Protein AF-A0A0D7NND6-F1 (afdb_monomer_lite)

Structure (mmCIF, N/CA/C/O backbone):
data_AF-A0A0D7NND6-F1
#
_entry.id   AF-A0A0D7NND6-F1
#
loop_
_atom_site.group_PDB
_atom_site.id
_atom_site.type_symbol
_atom_site.label_atom_id
_atom_site.label_alt_id
_atom_site.label_comp_id
_atom_site.label_asym_id
_atom_site.label_entity_id
_atom_site.label_seq_id
_atom_site.pdbx_PDB_ins_code
_atom_site.Cartn_x
_atom_site.Cartn_y
_atom_site.Cartn_z
_atom_site.occupancy
_atom_site.B_iso_or_equiv
_atom_site.auth_seq_id
_atom_site.auth_comp_id
_atom_site.auth_asym_id
_atom_site.auth_atom_id
_atom_site.pdbx_PDB_model_num
ATOM 1 N N . MET A 1 1 ? -1.394 -38.966 31.305 1.00 43.06 1 MET A N 1
ATOM 2 C CA . MET A 1 1 ? -2.516 -38.115 30.863 1.00 43.06 1 MET A CA 1
ATOM 3 C C . MET A 1 1 ? -1.902 -36.862 30.275 1.00 43.06 1 MET A C 1
ATOM 5 O O . MET A 1 1 ? -1.313 -36.094 31.023 1.00 43.06 1 MET A O 1
ATOM 9 N N . SER A 1 2 ? -1.907 -36.739 28.950 1.00 42.53 2 SER A N 1
ATOM 10 C CA . SER A 1 2 ? -1.331 -35.593 28.244 1.00 42.53 2 SER A CA 1
ATOM 11 C C . SER A 1 2 ? -2.325 -34.438 28.306 1.00 42.53 2 SER A C 1
ATOM 13 O O . SER A 1 2 ? -3.403 -34.530 27.722 1.00 42.53 2 SER A O 1
ATOM 15 N N . GLY A 1 3 ? -1.993 -33.393 29.065 1.00 42.38 3 GLY A N 1
ATOM 16 C CA . GLY A 1 3 ? -2.696 -32.117 29.009 1.00 42.38 3 GLY A CA 1
ATOM 17 C C . GLY A 1 3 ? -2.333 -31.448 27.693 1.00 42.38 3 GLY A C 1
ATOM 18 O O . GLY A 1 3 ? -1.174 -31.102 27.491 1.00 42.38 3 GLY A O 1
ATOM 19 N N . GLY A 1 4 ? -3.294 -31.372 26.775 1.00 43.06 4 GLY A N 1
ATOM 20 C CA . GLY A 1 4 ? -3.125 -30.632 25.534 1.00 43.06 4 GLY A CA 1
ATOM 21 C C . GLY A 1 4 ? -2.950 -29.156 25.856 1.00 43.06 4 GLY A C 1
ATOM 22 O O . GLY A 1 4 ? -3.802 -28.571 26.526 1.00 43.06 4 GLY A O 1
ATOM 23 N N . ASP A 1 5 ? -1.847 -28.578 25.392 1.00 46.66 5 ASP A N 1
ATOM 24 C CA . ASP A 1 5 ? -1.697 -27.132 25.335 1.00 46.66 5 ASP A CA 1
ATOM 25 C C . ASP A 1 5 ? -2.906 -26.549 24.591 1.00 46.66 5 ASP A C 1
ATOM 27 O O . ASP A 1 5 ? -3.251 -27.037 23.504 1.00 46.66 5 ASP A O 1
ATOM 31 N N . PRO A 1 6 ? -3.587 -25.526 25.135 1.00 49.09 6 PRO A N 1
ATOM 32 C CA . PRO A 1 6 ? -4.553 -24.789 24.352 1.00 49.09 6 PRO A CA 1
ATOM 33 C C . PRO A 1 6 ? -3.761 -24.071 23.261 1.00 49.09 6 PRO A C 1
ATOM 35 O O . PRO A 1 6 ? -3.106 -23.062 23.516 1.00 49.09 6 PRO A O 1
ATOM 38 N N . PHE A 1 7 ? -3.809 -24.595 22.036 1.00 47.12 7 PHE A N 1
ATOM 39 C CA . PHE A 1 7 ? -3.505 -23.809 20.850 1.00 47.12 7 PHE A CA 1
ATOM 40 C C . PHE A 1 7 ? -4.489 -22.640 20.844 1.00 47.12 7 PHE A C 1
ATOM 42 O O . PHE A 1 7 ? -5.621 -22.749 20.371 1.00 47.12 7 PHE A O 1
ATOM 49 N N . VAL A 1 8 ? -4.079 -21.525 21.443 1.00 47.44 8 VAL A N 1
ATOM 50 C CA . VAL A 1 8 ? -4.716 -20.237 21.228 1.00 47.44 8 VAL A CA 1
ATOM 51 C C . VAL A 1 8 ? -4.528 -19.978 19.741 1.00 47.44 8 VAL A C 1
ATOM 53 O O . VAL A 1 8 ? -3.419 -19.691 19.295 1.00 47.44 8 VAL A O 1
ATOM 56 N N . PHE A 1 9 ? -5.593 -20.150 18.959 1.00 44.69 9 PHE A N 1
ATOM 57 C CA . PHE A 1 9 ? -5.670 -19.600 17.614 1.00 44.69 9 PHE A CA 1
ATOM 58 C C . PHE A 1 9 ? -5.601 -18.083 17.771 1.00 44.69 9 PHE A C 1
ATOM 60 O O . PHE A 1 9 ? -6.617 -17.408 17.919 1.00 44.69 9 PHE A O 1
ATOM 67 N N . GLN A 1 10 ? -4.385 -17.553 17.854 1.00 54.88 10 GLN A N 1
ATOM 68 C CA . GLN A 1 10 ? -4.151 -16.127 17.801 1.00 54.88 10 GLN A CA 1
ATOM 69 C C . GLN A 1 10 ? -4.464 -15.751 16.352 1.00 54.88 10 GLN A C 1
ATOM 71 O O . GLN A 1 10 ? -3.716 -16.114 15.445 1.00 54.88 10 GLN A O 1
ATOM 76 N N . SER A 1 11 ? -5.641 -15.160 16.123 1.00 64.12 11 SER A N 1
ATOM 77 C CA . SER A 1 11 ? -6.030 -14.663 14.802 1.00 64.12 11 SER A CA 1
ATOM 78 C C . SER A 1 11 ? -4.917 -13.761 14.283 1.00 64.12 11 SER A C 1
ATOM 80 O O . SER A 1 11 ? -4.352 -12.990 15.067 1.00 64.12 11 SER A O 1
ATOM 82 N N . ASP A 1 12 ? -4.582 -13.873 12.999 1.00 71.75 12 ASP A N 1
ATOM 83 C CA . ASP A 1 12 ? -3.545 -13.035 12.409 1.00 71.75 12 ASP A CA 1
ATOM 84 C C . ASP A 1 12 ? -4.009 -11.578 12.594 1.00 71.75 12 ASP A C 1
ATOM 86 O O . ASP A 1 12 ? -5.095 -11.223 12.134 1.00 71.75 12 ASP A O 1
ATOM 90 N N . PRO A 1 13 ? -3.273 -10.724 13.331 1.00 70.56 13 PRO A N 1
ATOM 91 C CA . PRO A 1 13 ? -3.761 -9.394 13.714 1.00 70.56 13 PRO A CA 1
ATOM 92 C C . PRO A 1 13 ? -4.048 -8.498 12.498 1.00 70.56 13 PRO A C 1
ATOM 94 O O . PRO A 1 13 ? -4.739 -7.486 12.602 1.00 70.56 13 PRO A O 1
ATOM 97 N N . TYR A 1 14 ? -3.552 -8.900 11.332 1.00 74.19 14 TYR A N 1
ATOM 98 C CA . TYR A 1 14 ? -3.806 -8.273 10.051 1.00 74.19 14 TYR A CA 1
ATOM 99 C C . TYR A 1 14 ? -5.037 -8.786 9.307 1.00 74.19 14 TYR A C 1
ATOM 101 O O . TYR A 1 14 ? -5.341 -8.197 8.278 1.00 74.19 14 TYR A O 1
ATOM 109 N N . ASP A 1 15 ? -5.782 -9.787 9.788 1.00 77.94 15 ASP A N 1
ATOM 110 C CA . ASP A 1 15 ? -7.051 -10.218 9.166 1.00 77.94 15 ASP A CA 1
ATOM 111 C C . ASP A 1 15 ? -7.994 -9.019 8.931 1.00 77.94 15 ASP A C 1
ATOM 113 O O . ASP A 1 15 ? -8.703 -8.923 7.928 1.00 77.94 15 ASP A O 1
ATOM 117 N N . ILE A 1 16 ? -7.930 -8.043 9.839 1.00 79.69 16 ILE A N 1
ATOM 118 C CA . ILE A 1 16 ? -8.662 -6.779 9.781 1.00 79.69 16 ILE A CA 1
ATOM 119 C C . ILE A 1 16 ? -8.237 -5.933 8.566 1.00 79.69 16 ILE A C 1
ATOM 121 O O . ILE A 1 16 ? -9.086 -5.397 7.856 1.00 79.69 16 ILE A O 1
ATOM 125 N N . ILE A 1 17 ? -6.934 -5.829 8.302 1.00 82.31 17 ILE A N 1
ATOM 126 C CA . ILE A 1 17 ? -6.373 -5.072 7.171 1.00 82.31 17 ILE A CA 1
ATOM 127 C C . ILE A 1 17 ? -6.516 -5.861 5.863 1.00 82.31 17 ILE A C 1
ATOM 129 O O . ILE A 1 17 ? -6.818 -5.275 4.824 1.00 82.31 17 ILE A O 1
ATOM 133 N N . ASP A 1 18 ? -6.351 -7.184 5.905 1.00 82.12 18 ASP A N 1
ATOM 134 C CA . ASP A 1 18 ? -6.432 -8.080 4.749 1.00 82.12 18 ASP A CA 1
ATOM 135 C C . ASP A 1 18 ? -7.830 -8.029 4.100 1.00 82.12 18 ASP A C 1
ATOM 137 O O . ASP A 1 18 ? -7.942 -8.158 2.878 1.00 82.12 18 ASP A O 1
ATOM 141 N N . SER A 1 19 ? -8.878 -7.730 4.882 1.00 84.50 19 SER A N 1
ATOM 142 C CA . SER A 1 19 ? -10.243 -7.489 4.384 1.00 84.50 19 SER A CA 1
ATOM 143 C C . SER A 1 19 ? -10.367 -6.297 3.422 1.00 84.50 19 SER A C 1
ATOM 145 O O . SER A 1 19 ? -11.252 -6.293 2.570 1.00 84.50 19 SER A O 1
ATOM 147 N N . VAL A 1 20 ? -9.467 -5.313 3.519 1.00 87.12 20 VAL A N 1
ATOM 148 C CA . VAL A 1 20 ? -9.381 -4.153 2.614 1.00 87.12 20 VAL A CA 1
ATOM 149 C C . VAL A 1 20 ? -8.305 -4.385 1.557 1.00 87.12 20 VAL A C 1
ATOM 151 O O . VAL A 1 20 ? -8.501 -4.114 0.371 1.00 87.12 20 VAL A O 1
ATOM 154 N N . LEU A 1 21 ? -7.163 -4.930 1.979 1.00 82.19 21 LEU A N 1
ATOM 155 C CA . LEU A 1 21 ? -5.986 -5.049 1.136 1.00 82.19 21 LEU A CA 1
ATOM 156 C C . LEU A 1 21 ? -6.158 -6.085 0.021 1.00 82.19 21 LEU A C 1
ATOM 158 O O . LEU A 1 21 ? -5.761 -5.816 -1.113 1.00 82.19 21 LEU A O 1
ATOM 162 N N . ALA A 1 22 ? -6.754 -7.247 0.305 1.00 82.38 22 ALA A N 1
ATOM 163 C CA . ALA A 1 22 ? -6.933 -8.288 -0.706 1.00 82.38 22 ALA A CA 1
ATOM 164 C C . ALA A 1 22 ? -7.890 -7.854 -1.838 1.00 82.38 22 ALA A C 1
ATOM 166 O O . ALA A 1 22 ? -7.510 -8.003 -3.005 1.00 82.38 22 ALA A O 1
ATOM 167 N N . PRO A 1 23 ? -9.070 -7.254 -1.562 1.00 85.38 23 PRO A N 1
ATOM 168 C CA . PRO A 1 23 ? -9.917 -6.689 -2.614 1.00 85.38 23 PRO A CA 1
ATOM 169 C C . PRO A 1 23 ? -9.227 -5.588 -3.423 1.00 85.38 23 PRO A C 1
ATOM 171 O O . PRO A 1 23 ? -9.278 -5.616 -4.653 1.00 85.38 23 PRO A O 1
ATOM 174 N N . TRP A 1 24 ? -8.542 -4.651 -2.758 1.00 87.75 24 TRP A N 1
ATOM 175 C CA . TRP A 1 24 ? -7.834 -3.563 -3.436 1.00 87.75 24 TRP A CA 1
ATOM 176 C C . TRP A 1 24 ? -6.709 -4.089 -4.341 1.00 87.75 24 TRP A C 1
ATOM 178 O O . TRP A 1 24 ? -6.610 -3.708 -5.507 1.00 87.75 24 TRP A O 1
ATOM 188 N N . ALA A 1 25 ? -5.899 -5.030 -3.857 1.00 81.12 25 ALA A N 1
ATOM 189 C CA . ALA A 1 25 ? -4.823 -5.608 -4.652 1.00 81.12 25 ALA A CA 1
ATOM 190 C C . ALA A 1 25 ? -5.368 -6.402 -5.848 1.00 81.12 25 ALA A C 1
ATOM 192 O O . ALA A 1 25 ? -4.856 -6.269 -6.959 1.00 81.12 25 ALA A O 1
ATOM 193 N N . SER A 1 26 ? -6.459 -7.154 -5.653 1.00 81.06 26 SER A N 1
ATOM 194 C CA . SER A 1 26 ? -7.147 -7.858 -6.739 1.00 81.06 26 SER A CA 1
ATOM 195 C C . SER A 1 26 ? -7.697 -6.898 -7.797 1.00 81.06 26 SER A C 1
ATOM 197 O O . SER A 1 26 ? -7.565 -7.178 -8.987 1.00 81.06 26 SER A O 1
ATOM 199 N N . LYS A 1 27 ? -8.289 -5.766 -7.389 1.00 83.62 27 LYS A N 1
ATOM 200 C CA . LYS A 1 27 ? -8.812 -4.717 -8.286 1.00 83.62 27 LYS A CA 1
ATOM 201 C C . LYS A 1 27 ? -7.728 -4.150 -9.205 1.00 83.62 27 LYS A C 1
ATOM 203 O O . LYS A 1 27 ? -8.019 -3.815 -10.350 1.00 83.62 27 LYS A O 1
ATOM 208 N N . HIS A 1 28 ? -6.489 -4.075 -8.720 1.00 78.19 28 HIS A N 1
ATOM 209 C CA . HIS A 1 28 ? -5.354 -3.490 -9.442 1.00 78.19 28 HIS A CA 1
ATOM 210 C C . HIS A 1 28 ? -4.366 -4.519 -10.006 1.00 78.19 28 HIS A C 1
ATOM 212 O O . HIS A 1 28 ? -3.317 -4.130 -10.510 1.00 78.19 28 HIS A O 1
ATOM 218 N N . ALA A 1 29 ? -4.687 -5.817 -9.932 1.00 71.81 29 ALA A N 1
ATOM 219 C CA . ALA A 1 29 ? -3.795 -6.916 -10.316 1.00 71.81 29 ALA A CA 1
ATOM 220 C C . ALA A 1 29 ? -2.408 -6.857 -9.635 1.00 71.81 29 ALA A C 1
ATOM 222 O O . ALA A 1 29 ? -1.391 -7.241 -10.214 1.00 71.81 29 ALA A O 1
ATOM 223 N N . ILE A 1 30 ? -2.366 -6.380 -8.390 1.00 72.62 30 ILE A N 1
ATOM 224 C CA . ILE A 1 30 ? -1.147 -6.264 -7.588 1.00 72.62 30 ILE A CA 1
ATOM 225 C C . ILE A 1 30 ? -0.980 -7.522 -6.739 1.00 72.62 30 ILE A C 1
ATOM 227 O O . ILE A 1 30 ? -1.937 -8.048 -6.166 1.00 72.62 30 ILE A O 1
ATOM 231 N N . LYS A 1 31 ? 0.257 -8.008 -6.622 1.00 66.12 31 LYS A N 1
ATOM 232 C CA . LYS A 1 31 ? 0.566 -9.156 -5.773 1.00 66.12 31 LYS A CA 1
ATOM 233 C C . LYS A 1 31 ? 0.844 -8.691 -4.344 1.00 66.12 31 LYS A C 1
ATOM 235 O O . LYS A 1 31 ? 1.822 -8.000 -4.068 1.00 66.12 31 LYS A O 1
ATOM 240 N N . VAL A 1 32 ? 0.013 -9.138 -3.410 1.00 63.16 32 VAL A N 1
ATOM 241 C CA . VAL A 1 32 ? 0.310 -9.035 -1.977 1.00 63.16 32 VAL A CA 1
ATOM 242 C C . VAL A 1 32 ? 1.214 -10.202 -1.610 1.00 63.16 32 VAL A C 1
ATOM 244 O O . VAL A 1 32 ? 0.898 -11.356 -1.907 1.00 63.16 32 VAL A O 1
ATOM 247 N N . ALA A 1 33 ? 2.353 -9.921 -0.989 1.00 59.94 33 ALA A N 1
ATOM 248 C CA . ALA A 1 33 ? 3.255 -10.960 -0.519 1.00 59.94 33 ALA A CA 1
ATOM 249 C C . ALA A 1 33 ? 3.691 -10.627 0.902 1.00 59.94 33 ALA A C 1
ATOM 251 O O . ALA A 1 33 ? 4.169 -9.533 1.165 1.00 59.94 33 ALA A O 1
ATOM 252 N N . LYS A 1 34 ? 3.563 -11.589 1.819 1.00 57.03 34 LYS A N 1
ATOM 253 C CA . LYS A 1 34 ? 4.133 -11.490 3.166 1.00 57.03 34 LYS A CA 1
ATOM 254 C C . LYS A 1 34 ? 5.631 -11.792 3.067 1.00 57.03 34 LYS A C 1
ATOM 256 O O . LYS A 1 34 ? 6.061 -12.913 3.315 1.00 57.03 34 LYS A O 1
ATOM 261 N N . LEU A 1 35 ? 6.405 -10.828 2.579 1.00 54.47 35 LEU A N 1
ATOM 262 C CA . LEU A 1 35 ? 7.855 -10.942 2.440 1.00 54.47 35 LEU A CA 1
ATOM 263 C C . LEU A 1 35 ? 8.509 -9.977 3.422 1.00 54.47 35 LEU A C 1
ATOM 265 O O . LEU A 1 35 ? 8.942 -8.906 3.018 1.00 54.47 35 LEU A O 1
ATOM 269 N N . ASP A 1 36 ? 8.541 -10.336 4.705 1.00 48.19 36 ASP A N 1
ATOM 270 C CA . ASP A 1 36 ? 9.652 -9.923 5.558 1.00 48.19 36 ASP A CA 1
ATOM 271 C C . ASP A 1 36 ? 9.809 -10.802 6.805 1.00 48.19 36 ASP A C 1
ATOM 273 O O . ASP A 1 36 ? 8.905 -11.546 7.189 1.00 48.19 36 ASP A O 1
ATOM 277 N N . ARG A 1 37 ? 10.997 -10.735 7.418 1.00 40.81 37 ARG A N 1
ATOM 278 C CA . ARG A 1 37 ? 11.404 -11.514 8.609 1.00 40.81 37 ARG A CA 1
ATOM 279 C C . ARG A 1 37 ? 10.598 -11.204 9.875 1.00 40.81 37 ARG A C 1
ATOM 281 O O . ARG A 1 37 ? 10.682 -11.957 10.844 1.00 40.81 37 ARG A O 1
ATOM 288 N N . GLU A 1 38 ? 9.837 -10.118 9.872 1.00 48.59 38 GLU A N 1
ATOM 289 C CA . GLU A 1 38 ? 8.988 -9.699 10.977 1.00 48.59 38 GLU A CA 1
ATOM 290 C C . GLU A 1 38 ? 7.533 -10.018 10.636 1.00 48.59 38 GLU A C 1
ATOM 292 O O . GLU A 1 38 ? 6.948 -9.442 9.725 1.00 48.59 38 GLU A O 1
ATOM 297 N N . TYR A 1 39 ? 6.918 -10.914 11.410 1.00 49.12 39 TYR A N 1
ATOM 298 C CA . TYR A 1 39 ? 5.493 -11.283 11.337 1.00 49.12 39 TYR A CA 1
ATOM 299 C C . TYR A 1 39 ? 4.511 -10.092 11.480 1.00 49.12 39 TYR A C 1
ATOM 301 O O . TYR A 1 39 ? 3.297 -10.283 11.445 1.00 49.12 39 TYR A O 1
ATOM 309 N N . HIS A 1 40 ? 5.024 -8.872 11.650 1.00 56.94 40 HIS A N 1
ATOM 310 C CA . HIS A 1 40 ? 4.304 -7.673 12.057 1.00 56.94 40 HIS A CA 1
ATOM 311 C C . HIS A 1 40 ? 4.120 -6.642 10.942 1.00 56.94 40 HIS A C 1
ATOM 313 O O . HIS A 1 40 ? 3.748 -5.524 11.267 1.00 56.94 40 HIS A O 1
ATOM 319 N N . VAL A 1 41 ? 4.390 -6.969 9.672 1.00 66.56 41 VAL A N 1
ATOM 320 C CA . VAL A 1 41 ? 4.228 -6.026 8.551 1.00 66.56 41 VAL A CA 1
ATOM 321 C C . VAL A 1 41 ? 3.540 -6.701 7.362 1.00 66.56 41 VAL A C 1
ATOM 323 O O . VAL A 1 41 ? 3.910 -7.804 6.954 1.00 66.56 41 VAL A O 1
ATOM 326 N N . ARG A 1 42 ? 2.533 -6.044 6.767 1.00 75.44 42 ARG A N 1
ATOM 327 C CA . ARG A 1 42 ? 1.942 -6.474 5.487 1.00 75.44 42 ARG A CA 1
ATOM 328 C C . ARG A 1 42 ? 2.557 -5.701 4.350 1.00 75.44 42 ARG A C 1
ATOM 330 O O . ARG A 1 42 ? 2.417 -4.486 4.321 1.00 75.44 42 ARG A O 1
ATOM 337 N N . SER A 1 43 ? 3.182 -6.395 3.403 1.00 74.00 43 SER A N 1
ATOM 338 C CA . SER A 1 43 ? 3.736 -5.760 2.217 1.00 74.00 43 SER A CA 1
ATOM 339 C C . SER A 1 43 ? 2.967 -6.076 0.936 1.00 74.00 43 SER A C 1
ATOM 341 O O . SER A 1 43 ? 2.498 -7.184 0.667 1.00 74.00 43 SER A O 1
ATOM 343 N N . VAL A 1 44 ? 2.839 -5.037 0.130 1.00 76.38 44 VAL A N 1
ATOM 344 C CA . VAL A 1 44 ? 2.285 -5.026 -1.212 1.00 76.38 44 VAL A CA 1
ATOM 345 C C . VAL A 1 44 ? 3.456 -4.814 -2.143 1.00 76.38 44 VAL A C 1
ATOM 347 O O . VAL A 1 44 ? 4.141 -3.798 -2.043 1.00 76.38 44 VAL A O 1
ATOM 350 N N . TRP A 1 45 ? 3.685 -5.760 -3.042 1.00 77.31 45 TRP A N 1
ATOM 351 C CA . TRP A 1 45 ? 4.798 -5.691 -3.972 1.00 77.31 45 TRP A CA 1
ATOM 352 C C . TRP A 1 45 ? 4.271 -5.414 -5.366 1.00 77.31 45 TRP A C 1
ATOM 354 O O . TRP A 1 45 ? 3.358 -6.086 -5.852 1.00 77.31 45 TRP A O 1
ATOM 364 N N . VAL A 1 46 ? 4.869 -4.423 -6.015 1.00 73.62 46 VAL A N 1
ATOM 365 C CA . VAL A 1 46 ? 4.557 -4.096 -7.398 1.00 73.62 46 VAL A CA 1
ATOM 366 C C . VAL A 1 46 ? 5.697 -4.597 -8.272 1.00 73.62 46 VAL A C 1
ATOM 368 O O . VAL A 1 46 ? 6.856 -4.216 -8.089 1.00 73.62 46 VAL A O 1
ATOM 371 N N . PHE A 1 47 ? 5.347 -5.488 -9.197 1.00 74.81 47 PHE A N 1
ATOM 372 C CA . PHE A 1 47 ? 6.272 -6.137 -10.119 1.00 74.81 47 PHE A CA 1
ATOM 373 C C . PHE A 1 47 ? 6.048 -5.614 -11.534 1.00 74.81 47 PHE A C 1
ATOM 375 O O . PHE A 1 47 ? 4.902 -5.398 -11.934 1.00 74.81 47 PHE A O 1
ATOM 382 N N . ASP A 1 48 ? 7.127 -5.414 -12.285 1.00 72.31 48 ASP A N 1
ATOM 383 C CA . ASP A 1 48 ? 7.037 -5.079 -13.706 1.00 72.31 48 ASP A CA 1
ATOM 384 C C . ASP A 1 48 ? 6.657 -6.298 -14.570 1.00 72.31 48 ASP A C 1
ATOM 386 O O . ASP A 1 48 ? 6.435 -7.409 -14.081 1.00 72.31 48 ASP A O 1
ATOM 390 N N . ARG A 1 49 ? 6.598 -6.101 -15.892 1.00 69.50 49 ARG A N 1
ATOM 391 C CA . ARG A 1 49 ? 6.285 -7.170 -16.860 1.00 69.50 49 ARG A CA 1
ATOM 392 C C . ARG A 1 49 ? 7.305 -8.306 -16.910 1.00 69.50 49 ARG A C 1
ATOM 394 O O . ARG A 1 49 ? 6.965 -9.387 -17.385 1.00 69.50 49 ARG A O 1
ATOM 401 N N . LEU A 1 50 ? 8.539 -8.056 -16.481 1.00 72.69 50 LEU A N 1
ATOM 402 C CA . LEU A 1 50 ? 9.603 -9.056 -16.409 1.00 72.69 50 LEU A CA 1
ATOM 403 C C . LEU A 1 5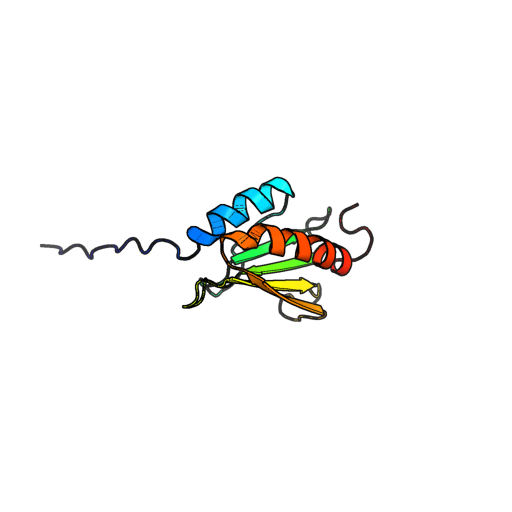0 ? 9.547 -9.841 -15.090 1.00 72.69 50 LEU A C 1
ATOM 405 O O . LEU A 1 50 ? 10.210 -10.867 -14.961 1.00 72.69 50 LEU A O 1
ATOM 409 N N . GLY A 1 51 ? 8.706 -9.404 -14.148 1.00 71.38 51 GLY A N 1
ATOM 410 C CA . GLY A 1 51 ? 8.579 -9.987 -12.821 1.00 71.38 51 GLY A CA 1
ATOM 411 C C . GLY A 1 51 ? 9.567 -9.407 -11.811 1.00 71.38 51 GLY A C 1
ATOM 412 O O . GLY A 1 51 ? 9.680 -9.957 -10.715 1.00 71.38 51 GLY A O 1
ATOM 413 N N . ASP A 1 52 ? 10.254 -8.308 -12.138 1.00 75.25 52 ASP A N 1
ATOM 414 C CA . ASP A 1 52 ? 11.163 -7.629 -11.218 1.00 75.25 52 ASP A CA 1
ATOM 415 C C . ASP A 1 52 ? 10.367 -6.753 -10.247 1.00 75.25 52 ASP A C 1
ATOM 417 O O . ASP A 1 52 ? 9.477 -6.000 -10.648 1.00 75.25 52 ASP A O 1
ATOM 421 N N . ALA A 1 53 ? 10.694 -6.817 -8.955 1.00 74.75 53 ALA A N 1
ATOM 422 C CA . ALA A 1 53 ? 10.107 -5.933 -7.952 1.00 74.75 53 ALA A CA 1
ATOM 423 C C . ALA A 1 53 ? 10.600 -4.491 -8.161 1.00 74.75 53 ALA A C 1
ATOM 425 O O . ALA A 1 53 ? 11.806 -4.242 -8.164 1.00 74.75 53 ALA A O 1
ATOM 426 N N . ARG A 1 54 ? 9.675 -3.537 -8.316 1.00 71.31 54 ARG A N 1
ATOM 427 C CA . ARG A 1 54 ? 9.998 -2.122 -8.587 1.00 71.31 54 ARG A CA 1
ATOM 428 C C . ARG A 1 54 ? 9.594 -1.172 -7.465 1.00 71.31 54 ARG A C 1
ATOM 430 O O . ARG A 1 54 ? 10.269 -0.173 -7.230 1.00 71.31 54 ARG A O 1
ATOM 437 N N . ALA A 1 55 ? 8.532 -1.502 -6.740 1.00 73.62 55 ALA A N 1
ATOM 438 C CA . ALA A 1 55 ? 8.094 -0.734 -5.585 1.00 73.62 55 ALA A CA 1
ATOM 439 C C . ALA A 1 55 ? 7.428 -1.623 -4.540 1.00 73.62 55 ALA A C 1
ATOM 441 O O . ALA A 1 55 ? 6.991 -2.745 -4.824 1.00 73.62 55 ALA A O 1
ATOM 442 N N . GLN A 1 56 ? 7.327 -1.084 -3.330 1.00 78.75 56 GLN A N 1
ATOM 443 C CA . GLN A 1 56 ? 6.671 -1.733 -2.210 1.00 78.75 56 GLN A CA 1
ATOM 444 C C . GLN A 1 56 ? 5.814 -0.717 -1.456 1.00 78.75 56 GLN A C 1
ATOM 446 O O . GLN A 1 56 ? 6.210 0.433 -1.266 1.00 78.75 56 GLN A O 1
ATOM 451 N N . MET A 1 57 ? 4.645 -1.153 -0.996 1.00 84.38 57 MET A N 1
ATOM 452 C CA . MET A 1 57 ? 3.9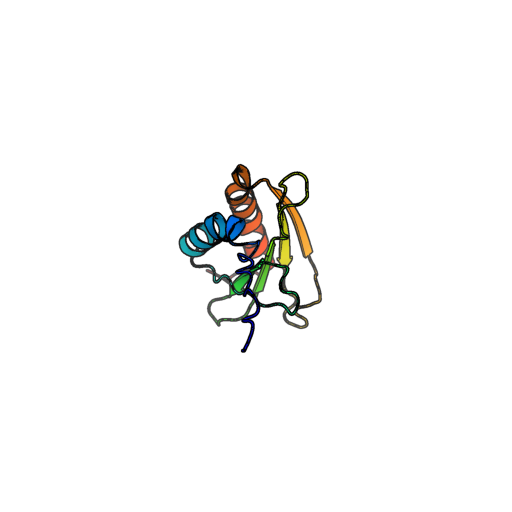73 -0.506 0.128 1.00 84.38 57 MET A CA 1
ATOM 453 C C . MET A 1 57 ? 3.969 -1.453 1.310 1.00 84.38 57 MET A C 1
ATOM 455 O O . MET A 1 57 ? 3.818 -2.660 1.123 1.00 84.38 57 MET A O 1
ATOM 459 N N . TRP A 1 58 ? 4.092 -0.929 2.518 1.00 84.44 58 TRP A N 1
ATOM 460 C CA . TRP A 1 58 ? 3.884 -1.704 3.721 1.00 84.44 58 TRP A CA 1
ATOM 461 C C . TRP A 1 58 ? 2.891 -1.046 4.663 1.00 84.44 58 TRP A C 1
ATOM 463 O O . TRP A 1 58 ? 2.788 0.175 4.743 1.00 84.44 58 TRP A O 1
ATOM 473 N N . LEU A 1 59 ? 2.116 -1.889 5.332 1.00 86.31 59 LEU A N 1
ATOM 474 C CA . LEU A 1 59 ? 1.075 -1.499 6.259 1.00 86.31 59 LEU A CA 1
ATOM 475 C C . LEU A 1 59 ? 1.466 -2.018 7.636 1.00 86.31 59 LEU A C 1
ATOM 477 O O . LEU A 1 59 ? 1.651 -3.225 7.817 1.00 86.31 59 LEU A O 1
ATOM 481 N N . GLU A 1 60 ? 1.583 -1.113 8.595 1.00 86.38 60 GLU A N 1
ATOM 482 C CA . GLU A 1 60 ? 1.730 -1.443 10.012 1.00 86.38 60 GLU A CA 1
ATOM 483 C C . GLU A 1 60 ? 0.367 -1.824 10.606 1.00 86.38 60 GLU A C 1
ATOM 485 O O . GLU A 1 60 ? -0.683 -1.483 10.061 1.00 86.38 60 GLU A O 1
ATOM 490 N N . LEU A 1 61 ? 0.358 -2.560 11.718 1.00 82.81 61 LEU A N 1
ATOM 491 C CA . LEU A 1 61 ? -0.889 -2.854 12.423 1.00 82.81 61 LEU A CA 1
ATOM 492 C C . LEU A 1 61 ? -1.560 -1.566 12.918 1.00 82.81 61 LEU A C 1
ATOM 494 O O . LEU A 1 61 ? -0.863 -0.584 13.190 1.00 82.81 61 LEU A O 1
ATOM 498 N N . PRO A 1 62 ? -2.895 -1.569 13.101 1.00 85.81 62 PRO A N 1
ATOM 499 C CA . PRO A 1 62 ? -3.572 -0.443 13.716 1.00 85.81 62 PRO A CA 1
ATOM 500 C C . PRO A 1 62 ? -2.977 -0.157 15.101 1.00 85.81 62 PRO A C 1
ATOM 502 O O . PRO A 1 62 ? -2.850 -1.062 15.931 1.00 85.81 62 PRO A O 1
ATOM 505 N N . ASN A 1 63 ? -2.618 1.097 15.360 1.00 87.44 63 ASN A N 1
ATOM 506 C CA . ASN A 1 63 ? -2.159 1.540 16.672 1.00 87.44 63 ASN A CA 1
ATOM 507 C C . ASN A 1 63 ? -3.320 1.566 17.693 1.00 87.44 63 ASN A C 1
ATOM 509 O O . ASN A 1 63 ? -4.463 1.222 17.387 1.00 87.44 63 ASN A O 1
ATOM 513 N N . ALA A 1 64 ? -3.054 2.015 18.924 1.00 86.00 64 ALA A N 1
ATOM 514 C CA . ALA A 1 64 ? -4.074 2.099 19.976 1.00 86.00 64 ALA A CA 1
ATOM 515 C C . ALA A 1 64 ? -5.252 3.041 19.636 1.00 86.00 64 ALA A C 1
ATOM 517 O O . ALA A 1 64 ? -6.302 2.967 20.271 1.00 86.00 64 ALA A O 1
ATOM 518 N N . GLN A 1 65 ? -5.083 3.922 18.648 1.00 87.88 65 GLN A N 1
ATOM 519 C CA . GLN A 1 65 ? -6.097 4.839 18.128 1.00 87.88 65 GLN A CA 1
ATOM 520 C C . GLN A 1 65 ? -6.844 4.259 16.912 1.00 87.88 65 GLN A C 1
ATOM 522 O O . GLN A 1 65 ? -7.756 4.899 16.394 1.00 87.88 65 GLN A O 1
ATOM 527 N N . GLY A 1 66 ? -6.493 3.047 16.469 1.00 87.38 66 GLY A N 1
ATOM 528 C CA . GLY A 1 66 ? -7.070 2.399 15.292 1.00 87.38 66 GLY A CA 1
ATOM 529 C C . GLY A 1 66 ? -6.512 2.913 13.962 1.00 87.38 66 GLY A C 1
ATOM 530 O O . GLY A 1 66 ? -7.123 2.671 12.920 1.00 87.38 66 GLY A O 1
ATOM 531 N N . GLU A 1 67 ? -5.380 3.621 13.983 1.00 91.88 67 GLU A N 1
ATOM 532 C CA . GLU A 1 67 ? -4.722 4.121 12.776 1.00 91.88 67 GLU A CA 1
ATOM 533 C C . GLU A 1 67 ? -3.689 3.120 12.256 1.00 91.88 67 GLU A C 1
ATOM 535 O O . GLU A 1 67 ? -2.826 2.655 12.996 1.00 91.88 67 GLU A O 1
ATOM 540 N N . VAL A 1 68 ? -3.762 2.836 10.965 1.00 89.94 68 VAL A N 1
ATOM 541 C CA . VAL A 1 68 ? -2.813 2.068 10.165 1.00 89.94 68 VAL A CA 1
ATOM 542 C C . VAL A 1 68 ? -1.823 3.038 9.529 1.00 89.94 68 VAL A C 1
ATOM 544 O O . VAL A 1 68 ? -2.227 3.957 8.808 1.00 89.94 68 VAL A O 1
ATOM 547 N N . THR A 1 69 ? -0.530 2.820 9.753 1.00 91.25 69 THR A N 1
ATOM 548 C CA . THR A 1 69 ? 0.524 3.495 8.989 1.00 91.25 69 THR A CA 1
ATOM 549 C C . THR A 1 69 ? 0.696 2.775 7.656 1.00 91.25 69 THR A C 1
ATOM 551 O O . THR A 1 69 ? 0.963 1.573 7.629 1.00 91.25 69 THR A O 1
ATOM 554 N N . VAL A 1 70 ? 0.552 3.500 6.550 1.00 90.62 70 VAL A N 1
ATOM 555 C CA . VAL A 1 70 ? 0.847 3.019 5.199 1.00 90.62 70 VAL A CA 1
ATOM 556 C C . VAL A 1 70 ? 2.086 3.740 4.709 1.00 90.62 70 VAL A C 1
ATOM 558 O O . VAL A 1 70 ? 2.106 4.969 4.618 1.00 90.62 70 VAL A O 1
ATOM 561 N N . ILE A 1 71 ? 3.120 2.978 4.383 1.00 88.44 71 ILE A N 1
ATOM 562 C CA . ILE A 1 71 ? 4.372 3.520 3.876 1.00 88.44 71 ILE A CA 1
ATOM 563 C C . ILE A 1 71 ? 4.582 2.996 2.467 1.00 88.44 71 ILE A C 1
ATOM 565 O O . ILE A 1 71 ? 4.603 1.792 2.232 1.00 88.44 71 ILE A O 1
ATOM 569 N N . ALA A 1 72 ? 4.721 3.916 1.525 1.00 87.75 72 ALA A N 1
ATOM 570 C CA . ALA A 1 72 ? 5.046 3.647 0.138 1.00 87.75 72 ALA A CA 1
ATOM 571 C C . ALA A 1 72 ? 6.511 3.990 -0.103 1.00 87.75 72 ALA A C 1
ATOM 573 O O . ALA A 1 72 ? 6.964 5.066 0.291 1.00 87.75 72 ALA A O 1
ATOM 574 N N . ALA A 1 73 ? 7.251 3.117 -0.779 1.00 83.00 73 ALA A N 1
ATOM 575 C CA . ALA A 1 73 ? 8.638 3.388 -1.117 1.00 83.00 73 ALA A CA 1
ATOM 576 C C . ALA A 1 73 ? 9.034 2.812 -2.478 1.00 83.00 73 ALA A C 1
ATOM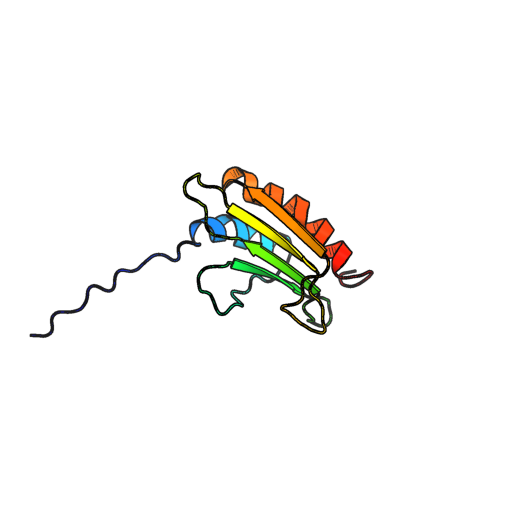 578 O O . ALA A 1 73 ? 8.578 1.742 -2.896 1.00 83.00 73 ALA A O 1
ATOM 579 N N . ALA A 1 74 ? 9.929 3.534 -3.150 1.00 77.19 74 ALA A N 1
ATOM 580 C CA . ALA A 1 74 ? 10.660 3.009 -4.292 1.00 77.19 74 ALA A CA 1
ATOM 581 C C . ALA A 1 74 ? 11.639 1.936 -3.803 1.00 77.19 74 ALA A C 1
ATOM 583 O O . ALA A 1 74 ? 12.342 2.153 -2.810 1.00 77.19 74 ALA A O 1
ATOM 584 N N . LEU A 1 75 ? 11.711 0.801 -4.498 1.00 72.56 75 LEU A N 1
ATOM 585 C CA . LEU A 1 75 ? 12.745 -0.189 -4.214 1.00 72.56 75 LEU A CA 1
ATOM 586 C C . LEU A 1 75 ? 14.018 0.193 -4.964 1.00 72.56 75 LEU A C 1
ATOM 588 O O . LEU A 1 75 ? 13.984 0.415 -6.173 1.00 72.56 75 LEU A O 1
ATOM 592 N N . ASP A 1 76 ? 15.147 0.232 -4.260 1.00 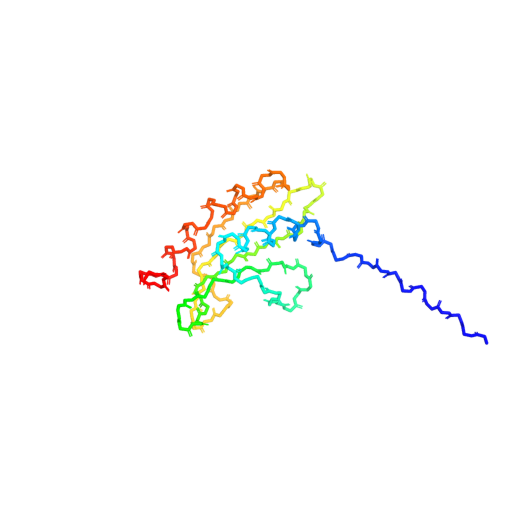65.00 76 ASP A N 1
ATOM 593 C CA . ASP A 1 76 ? 16.455 0.222 -4.907 1.00 65.00 76 ASP A CA 1
ATOM 594 C C . ASP A 1 76 ? 16.722 -1.210 -5.421 1.00 65.00 76 ASP A C 1
ATOM 596 O O . ASP A 1 76 ? 16.865 -2.134 -4.612 1.00 65.00 76 ASP A O 1
ATOM 600 N N . PRO A 1 77 ? 16.818 -1.439 -6.747 1.00 60.91 77 PRO A N 1
ATOM 601 C CA . PRO A 1 77 ? 17.045 -2.775 -7.303 1.00 60.91 77 PRO A CA 1
ATOM 602 C C . PRO A 1 77 ? 18.375 -3.395 -6.852 1.00 60.91 77 PRO A C 1
ATOM 604 O O . PRO A 1 77 ? 18.546 -4.610 -6.911 1.00 60.91 77 PRO A O 1
ATOM 607 N N . SER A 1 78 ? 19.330 -2.570 -6.407 1.00 63.34 78 SER A N 1
ATOM 608 C CA . SER A 1 78 ? 20.617 -3.021 -5.877 1.00 63.34 78 SER A CA 1
ATOM 609 C C . SER A 1 78 ? 20.559 -3.408 -4.396 1.00 63.34 78 SER A C 1
ATOM 611 O O . SER A 1 78 ? 21.479 -4.059 -3.894 1.00 63.34 78 SER A O 1
ATOM 613 N N . SER A 1 79 ? 19.498 -3.024 -3.675 1.00 59.09 79 SER A N 1
ATOM 614 C CA . SER A 1 79 ? 19.316 -3.344 -2.263 1.00 59.09 79 SER A CA 1
ATOM 615 C C . SER A 1 79 ? 17.867 -3.129 -1.817 1.00 59.09 79 SER A C 1
ATOM 617 O O . SER A 1 79 ? 17.434 -2.003 -1.600 1.00 59.09 79 SER A O 1
ATOM 619 N N . LEU A 1 80 ? 17.154 -4.229 -1.551 1.00 56.38 80 LEU A N 1
ATOM 620 C CA . LEU A 1 80 ? 15.765 -4.223 -1.057 1.00 56.38 80 LEU A CA 1
ATOM 621 C C . LEU A 1 80 ? 15.569 -3.502 0.291 1.00 56.38 80 LEU A C 1
ATOM 623 O O . LEU A 1 80 ? 14.440 -3.276 0.702 1.00 56.38 80 LEU A O 1
ATOM 627 N N . THR A 1 81 ? 16.654 -3.169 0.995 1.00 56.88 81 THR A N 1
ATOM 628 C CA . THR A 1 81 ? 16.630 -2.458 2.281 1.00 56.88 81 THR A CA 1
ATOM 629 C C . THR A 1 81 ? 17.088 -1.003 2.173 1.00 56.88 81 THR A C 1
ATOM 631 O O . THR A 1 81 ? 17.065 -0.282 3.174 1.00 56.88 81 THR A O 1
ATOM 634 N N . LYS A 1 82 ? 17.521 -0.550 0.986 1.00 58.47 82 LYS A N 1
ATOM 635 C CA . LYS A 1 82 ? 17.835 0.856 0.732 1.00 58.47 82 LYS A CA 1
ATOM 636 C C . LYS A 1 82 ? 16.606 1.555 0.185 1.00 58.47 82 LYS A C 1
ATOM 638 O O . LYS A 1 82 ? 16.173 1.331 -0.940 1.00 58.47 82 LYS A O 1
ATOM 643 N N . TRP A 1 83 ? 16.085 2.451 1.004 1.00 64.50 83 TRP A N 1
ATOM 644 C CA . TRP A 1 83 ? 14.953 3.290 0.659 1.00 64.50 83 TRP A CA 1
ATOM 645 C C . TRP A 1 83 ? 15.487 4.608 0.110 1.00 64.50 83 TRP A C 1
ATOM 647 O O . TRP A 1 83 ? 16.146 5.358 0.830 1.00 64.50 83 TRP A O 1
ATOM 657 N N . GLY A 1 84 ? 15.239 4.866 -1.173 1.00 66.50 84 GLY A N 1
ATOM 658 C CA . GLY A 1 84 ? 15.503 6.171 -1.772 1.00 66.50 84 GLY A CA 1
ATOM 659 C C . GLY A 1 84 ? 14.405 7.151 -1.370 1.00 66.50 84 GLY A C 1
ATOM 660 O O . GLY A 1 84 ? 14.502 7.852 -0.366 1.00 66.50 84 GLY A O 1
ATOM 661 N N . GLN A 1 85 ? 13.332 7.163 -2.156 1.00 75.31 85 GLN A N 1
ATOM 662 C CA . GLN A 1 85 ? 12.146 7.976 -1.910 1.00 75.31 85 GLN A CA 1
ATOM 663 C C . GLN A 1 85 ? 11.078 7.167 -1.164 1.00 75.31 85 GLN A C 1
ATOM 665 O O . GLN A 1 85 ? 10.809 6.016 -1.519 1.00 75.31 85 GLN A O 1
ATOM 670 N N . ARG A 1 86 ? 10.473 7.776 -0.137 1.00 85.94 86 ARG A N 1
ATOM 671 C CA . ARG A 1 86 ? 9.364 7.200 0.633 1.00 85.94 86 ARG A CA 1
ATOM 672 C C . ARG A 1 86 ? 8.305 8.250 0.942 1.00 85.94 86 ARG A C 1
ATOM 674 O O . ARG A 1 86 ? 8.656 9.404 1.178 1.00 85.94 86 ARG A O 1
ATOM 681 N N . GLU A 1 87 ? 7.055 7.817 1.017 1.00 89.88 87 GLU A N 1
ATOM 682 C CA . GLU A 1 87 ? 5.928 8.604 1.515 1.00 89.88 87 GLU A CA 1
ATOM 683 C C . GLU A 1 87 ? 5.189 7.804 2.587 1.00 89.88 87 GLU A C 1
ATOM 685 O O . GLU A 1 87 ? 4.959 6.604 2.436 1.00 89.88 87 GLU A O 1
ATOM 690 N N . GLU A 1 88 ? 4.802 8.481 3.663 1.00 92.12 88 GLU A N 1
ATOM 691 C CA . GLU A 1 88 ? 4.026 7.904 4.758 1.00 92.12 88 GLU A CA 1
ATOM 692 C C . GLU A 1 88 ? 2.657 8.586 4.843 1.00 92.12 88 GLU A C 1
ATOM 694 O O . GLU A 1 88 ? 2.522 9.813 4.732 1.00 92.12 88 GLU A O 1
ATOM 699 N N . ARG A 1 89 ? 1.622 7.775 5.051 1.00 93.75 89 ARG A N 1
ATOM 700 C CA . ARG A 1 89 ? 0.256 8.219 5.322 1.00 93.75 89 ARG A CA 1
ATOM 701 C C . ARG A 1 89 ? -0.322 7.412 6.471 1.00 93.75 89 ARG A C 1
ATOM 703 O O . ARG A 1 89 ? 0.015 6.250 6.667 1.00 93.75 89 ARG A O 1
ATOM 710 N N . ARG A 1 90 ? -1.233 8.035 7.213 1.00 93.88 90 ARG A N 1
ATOM 711 C CA . ARG A 1 90 ? -2.033 7.355 8.233 1.00 93.88 90 ARG A CA 1
ATOM 712 C C . ARG A 1 90 ? -3.463 7.235 7.751 1.00 93.88 90 ARG A C 1
ATOM 714 O O . ARG A 1 90 ? -3.998 8.171 7.160 1.00 93.88 90 ARG A O 1
ATOM 721 N N . ALA A 1 91 ? -4.066 6.092 8.023 1.00 92.75 91 ALA A N 1
ATOM 722 C CA . ALA A 1 91 ? -5.444 5.805 7.677 1.00 92.75 91 ALA A CA 1
ATOM 723 C C . ALA A 1 91 ? -6.145 5.120 8.843 1.00 92.75 91 ALA A C 1
ATOM 725 O O . ALA A 1 91 ? -5.522 4.389 9.600 1.00 92.75 91 ALA A O 1
ATOM 726 N N . THR A 1 92 ? -7.453 5.286 8.966 1.00 92.69 92 THR A N 1
ATOM 727 C CA . THR A 1 92 ? -8.272 4.320 9.705 1.00 92.69 92 THR A CA 1
ATOM 728 C C . THR A 1 92 ? -8.673 3.202 8.744 1.00 92.69 92 THR A C 1
ATOM 730 O O . THR A 1 92 ? -8.523 3.334 7.530 1.00 92.69 92 THR A O 1
ATOM 733 N N . LEU A 1 93 ? -9.266 2.115 9.242 1.00 89.12 93 LEU A N 1
ATOM 734 C CA . LEU A 1 93 ? -9.797 1.065 8.358 1.00 89.12 93 LEU A CA 1
ATOM 735 C C . LEU A 1 93 ? -10.812 1.595 7.334 1.00 89.12 93 LEU A C 1
ATOM 737 O O . LEU A 1 93 ? -10.847 1.114 6.207 1.00 89.12 93 LEU A O 1
ATOM 741 N N . SER A 1 94 ? -11.607 2.604 7.702 1.00 91.00 94 SER A N 1
ATOM 742 C CA . SER A 1 94 ? -12.599 3.208 6.807 1.00 91.00 94 SER A CA 1
ATOM 743 C C . SER A 1 94 ? -11.994 4.115 5.733 1.00 91.00 94 SER A C 1
ATOM 745 O O . SER A 1 94 ? -12.648 4.349 4.720 1.00 91.00 94 SER A O 1
ATOM 747 N N . THR A 1 95 ? -10.775 4.628 5.926 1.00 94.12 95 THR A N 1
ATOM 748 C CA . THR A 1 95 ? -10.078 5.483 4.946 1.00 94.12 95 THR A CA 1
ATOM 749 C C . THR A 1 95 ? -8.909 4.784 4.255 1.00 94.12 95 THR A C 1
ATOM 751 O O . THR A 1 95 ? -8.303 5.355 3.350 1.00 94.12 95 THR A O 1
ATOM 754 N N . LEU A 1 96 ? -8.609 3.539 4.636 1.00 91.69 96 LEU A N 1
ATOM 755 C CA . LEU A 1 96 ? -7.447 2.796 4.159 1.00 91.69 96 LEU A CA 1
ATOM 756 C C . LEU A 1 96 ? -7.447 2.596 2.642 1.00 91.69 96 LEU A C 1
ATOM 758 O O . LEU A 1 96 ? -6.423 2.835 2.009 1.00 91.69 96 LEU A O 1
ATOM 762 N N . GLU A 1 97 ? -8.578 2.216 2.041 1.00 92.69 97 GLU A N 1
ATOM 763 C CA . GLU A 1 97 ? -8.651 2.062 0.580 1.00 92.69 97 GLU A CA 1
ATOM 764 C C . GLU A 1 97 ? -8.352 3.386 -0.138 1.00 92.69 97 GLU A C 1
ATOM 766 O O . GLU A 1 97 ? -7.595 3.396 -1.104 1.00 92.69 97 GLU A O 1
ATOM 771 N N . ALA A 1 98 ? -8.871 4.513 0.362 1.00 94.06 98 ALA A N 1
ATOM 772 C CA . ALA A 1 98 ? -8.619 5.826 -0.232 1.00 94.06 98 ALA A CA 1
ATOM 773 C C . ALA A 1 98 ? -7.131 6.205 -0.163 1.00 94.06 98 ALA A C 1
ATOM 775 O O . ALA A 1 98 ? -6.558 6.621 -1.167 1.00 94.06 98 ALA A O 1
ATOM 776 N N . VAL A 1 99 ? -6.480 5.975 0.983 1.00 93.94 99 VAL A N 1
ATOM 777 C CA . VAL A 1 99 ? -5.033 6.197 1.134 1.00 93.94 99 VAL A CA 1
ATOM 778 C C . VAL A 1 99 ? -4.222 5.296 0.197 1.00 93.94 99 VAL A C 1
ATOM 780 O O . VAL A 1 99 ? -3.255 5.755 -0.410 1.00 93.94 99 VAL A O 1
ATOM 783 N N . LEU A 1 100 ? -4.618 4.031 0.019 1.00 91.12 100 LEU A N 1
ATOM 784 C CA . LEU A 1 100 ? -3.965 3.133 -0.939 1.00 91.12 100 LEU A CA 1
ATOM 785 C C . LEU A 1 100 ? -4.131 3.623 -2.387 1.00 91.12 100 LEU A C 1
ATOM 787 O O . LEU A 1 100 ? -3.182 3.548 -3.165 1.00 91.12 100 LEU A O 1
ATOM 791 N N . GLU A 1 101 ? -5.301 4.151 -2.756 1.00 92.31 101 GLU A N 1
ATOM 792 C CA . GLU A 1 101 ? -5.538 4.739 -4.083 1.00 92.31 101 GLU A CA 1
ATOM 793 C C . GLU A 1 101 ? -4.717 6.015 -4.326 1.00 92.31 101 GLU A C 1
ATOM 795 O O . GLU A 1 101 ? -4.243 6.221 -5.442 1.00 92.31 101 GLU A O 1
ATOM 800 N N . GLU A 1 102 ? -4.501 6.841 -3.299 1.00 92.44 102 GLU A N 1
ATOM 801 C CA . GLU A 1 102 ? -3.649 8.036 -3.374 1.00 92.44 102 GLU A CA 1
ATOM 802 C C .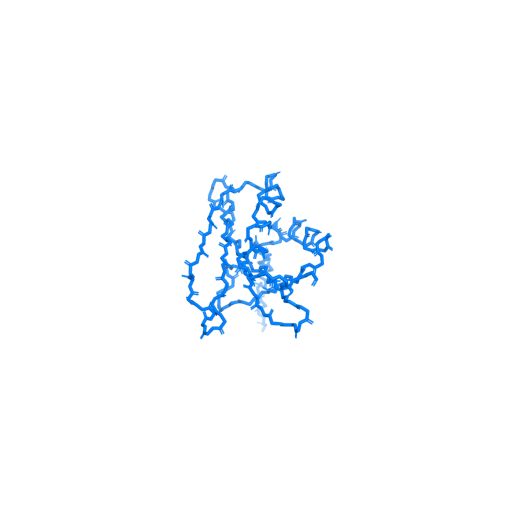 GLU A 1 102 ? -2.161 7.693 -3.519 1.00 92.44 102 GLU A C 1
ATOM 804 O O . GLU A 1 102 ? -1.443 8.341 -4.283 1.00 92.44 102 GLU A O 1
ATOM 809 N N . LEU A 1 103 ? -1.688 6.667 -2.806 1.00 89.75 103 LEU A N 1
ATOM 810 C CA . LEU A 1 103 ? -0.286 6.240 -2.846 1.00 89.75 103 LEU A CA 1
ATOM 811 C C . LEU A 1 103 ? 0.052 5.425 -4.101 1.00 89.75 103 LEU A C 1
ATOM 813 O O . LEU A 1 103 ? 1.200 5.432 -4.549 1.00 89.75 103 LEU A O 1
ATOM 817 N N . ARG A 1 104 ? -0.937 4.758 -4.710 1.00 86.38 104 ARG A N 1
ATOM 818 C CA . ARG A 1 104 ? -0.758 3.958 -5.930 1.00 86.38 104 ARG A CA 1
ATOM 819 C C . ARG A 1 104 ? -0.058 4.726 -7.064 1.00 86.38 104 ARG A C 1
ATOM 821 O O . ARG A 1 104 ? 0.961 4.244 -7.539 1.00 86.38 104 ARG A O 1
ATOM 828 N N . PRO A 1 105 ? -0.507 5.902 -7.534 1.00 85.44 105 PRO A N 1
ATOM 829 C CA . PRO A 1 105 ? 0.195 6.595 -8.615 1.00 85.44 105 PRO A CA 1
ATOM 830 C C . PRO A 1 105 ? 1.650 6.949 -8.262 1.00 85.44 105 PRO A C 1
ATOM 832 O O . PRO A 1 105 ? 2.499 6.892 -9.147 1.00 85.44 105 PRO A O 1
ATOM 835 N N . LEU A 1 106 ? 1.958 7.238 -6.990 1.00 84.00 106 LEU A N 1
ATOM 836 C CA . LEU A 1 106 ? 3.321 7.564 -6.549 1.00 84.00 106 LEU A CA 1
ATOM 837 C C . LEU A 1 106 ? 4.267 6.369 -6.691 1.00 84.00 106 LEU A C 1
ATOM 839 O O . LEU A 1 106 ? 5.345 6.503 -7.263 1.00 84.00 106 LEU A O 1
ATOM 843 N N . ILE A 1 107 ? 3.854 5.181 -6.239 1.00 79.31 107 ILE A N 1
ATOM 844 C CA . ILE A 1 107 ? 4.699 3.983 -6.366 1.00 79.31 107 ILE A CA 1
ATOM 845 C C . ILE A 1 107 ? 4.905 3.582 -7.829 1.00 79.31 107 ILE A C 1
ATOM 847 O O . ILE A 1 107 ? 5.969 3.071 -8.179 1.00 79.31 107 ILE A O 1
ATOM 851 N N . PHE A 1 108 ? 3.913 3.830 -8.692 1.00 77.56 108 PHE A N 1
ATOM 852 C CA . PHE A 1 108 ? 4.028 3.564 -10.125 1.00 77.56 108 PHE A CA 1
ATOM 853 C C . PHE A 1 108 ? 4.993 4.541 -10.809 1.00 77.56 108 PHE A C 1
ATOM 855 O O . PHE A 1 108 ? 5.783 4.110 -11.644 1.00 77.56 108 PHE A O 1
ATOM 862 N N . ASP A 1 109 ? 4.971 5.820 -10.429 1.00 79.56 109 ASP A N 1
ATOM 863 C CA . ASP A 1 109 ? 5.913 6.833 -10.920 1.00 79.56 109 ASP A CA 1
ATOM 864 C C . ASP A 1 109 ? 7.360 6.505 -10.511 1.00 79.56 109 ASP A C 1
ATOM 866 O O . ASP A 1 109 ? 8.266 6.457 -11.346 1.00 79.56 109 ASP A O 1
ATOM 870 N N . TRP A 1 110 ? 7.578 6.163 -9.239 1.00 75.56 110 TRP A N 1
ATOM 871 C CA . TRP A 1 110 ? 8.923 5.876 -8.727 1.00 75.56 110 TRP A CA 1
ATOM 872 C C . TRP A 1 110 ? 9.530 4.570 -9.232 1.00 75.56 110 TRP A C 1
ATOM 874 O O . TRP A 1 110 ? 10.749 4.415 -9.239 1.00 75.56 110 TRP A O 1
ATOM 884 N N . SER A 1 111 ? 8.694 3.634 -9.673 1.00 67.75 111 SER A N 1
ATOM 885 C CA . SER A 1 111 ? 9.133 2.378 -10.293 1.00 67.75 111 SER A CA 1
ATOM 886 C C . SER A 1 111 ? 9.810 2.578 -11.656 1.00 67.75 111 SER A C 1
ATOM 888 O O . SER A 1 111 ? 10.369 1.628 -12.208 1.00 67.75 111 SER A O 1
ATOM 890 N N . GLY A 1 112 ? 9.775 3.802 -12.191 1.00 65.62 112 GLY A N 1
ATOM 891 C CA . GLY A 1 112 ? 10.439 4.202 -13.420 1.00 65.62 112 GLY A CA 1
ATOM 892 C C . GLY A 1 112 ? 9.510 4.208 -14.644 1.00 65.62 112 GLY A C 1
ATOM 893 O O . GLY A 1 112 ? 8.524 3.465 -14.698 1.00 65.62 112 GLY A O 1
ATOM 894 N N . PRO A 1 113 ? 9.819 5.028 -15.669 1.00 65.56 113 PRO A N 1
ATOM 895 C CA . PRO A 1 113 ? 9.002 5.129 -16.874 1.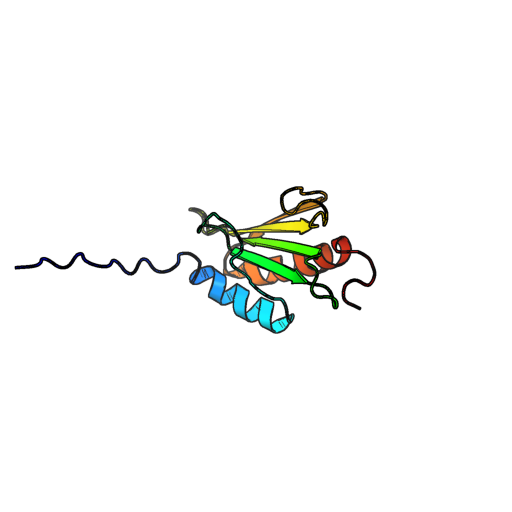00 65.56 113 PRO A CA 1
ATOM 896 C C . PRO A 1 113 ? 8.885 3.784 -17.594 1.00 65.56 113 PRO A C 1
ATOM 898 O O . PRO A 1 113 ? 9.886 3.115 -17.842 1.00 65.56 113 PRO A O 1
ATOM 901 N N . GLY A 1 114 ? 7.666 3.403 -17.979 1.00 61.38 114 GLY A N 1
ATOM 902 C CA . GLY A 1 114 ? 7.435 2.205 -18.787 1.00 61.38 114 GLY A CA 1
ATOM 903 C C . GLY A 1 114 ? 7.474 0.876 -18.029 1.00 61.38 114 GLY A C 1
ATOM 904 O O . GLY A 1 114 ? 7.273 -0.163 -18.650 1.00 61.38 114 GLY A O 1
ATOM 905 N N . ALA A 1 115 ? 7.673 0.880 -16.705 1.00 60.22 115 ALA A N 1
ATOM 906 C CA . ALA A 1 115 ? 7.718 -0.350 -15.908 1.00 60.22 115 ALA A CA 1
ATOM 907 C C . ALA A 1 115 ? 6.414 -1.175 -15.994 1.00 60.22 115 ALA A C 1
ATOM 909 O O . ALA A 1 115 ? 6.435 -2.400 -15.871 1.00 60.22 115 ALA A O 1
ATOM 910 N N . PHE A 1 116 ? 5.278 -0.515 -16.258 1.00 60.09 116 PHE A N 1
ATOM 911 C CA . PHE A 1 116 ? 3.950 -1.143 -16.226 1.00 60.09 116 PHE A CA 1
ATOM 912 C C . PHE A 1 116 ? 3.088 -0.928 -17.487 1.00 60.09 116 PHE A C 1
ATOM 914 O O . PHE A 1 116 ? 2.019 -1.533 -17.590 1.00 60.09 116 PHE A O 1
ATOM 921 N N . THR A 1 117 ? 3.526 -0.099 -18.446 1.00 58.22 117 THR A N 1
ATOM 922 C CA . THR A 1 117 ? 2.804 0.233 -19.701 1.00 58.22 117 THR A CA 1
ATOM 923 C C . THR A 1 117 ? 3.288 -0.543 -20.902 1.00 58.22 117 THR A C 1
ATOM 925 O O . THR A 1 117 ? 4.482 -0.891 -20.950 1.00 58.22 117 THR A O 1
#

pLDDT: mean 74.2, std 14.79, range [40.81, 94.12]

Sequence (117 aa):
MSGGDPFVFQSDPYDIIDSVLAPWASKHAIKVAKLDREYHVRSVWVFDRLGDARAQMWLELPNAQGEVTVIAAALDPSSLTKWGQREERRATLSTLEAVLEELRPLIFDWSGPGAFT

Secondary structure (DSSP, 8-state):
------------TTHHHHHHHHHHHHHTTPEE---SSSTTEEEEEEE-TTS-EEEEEEEEPP-TTSEEEEEEEEEETTEEEEEEEEEEEEEETTTHHHHHHHHHHHHHHHT-TTS--

Foldseek 3Di:
DDDDDPPPPPDLLCVLVCVQVVVLCVVVVWDWDPDDPDSFKTKTFDAFPVRQTFWIWIWGGQDPVQKIKIKIFTADSVDNPDTDDMDIDIDHSVCVSVVCVVCVVVSVVRSDPPRHD

Radius of gyration: 16.29 Å; chains: 1; bounding box: 33×47×51 Å